Protein AF-L9ZQS8-F1 (afdb_monomer_lite)

Organism: NCBI:txid1230458

Sequence (166 aa):
MGESRRTQPVGRTRVPIWAGYAACLWAAVFAAMSFYWALGGTLGLKTIGTFAQSRDATFVAMLWATGIVKAGGGLVALALVRPWGHRVPRPLLLGCAWAGGIGLILYGSGNLLQHALMAVGMYSVPDAIGSTTAVWWHLLFWDPWWIGGGVLFSIAAWGYTTRTRN

pLDDT: mean 86.8, std 13.35, range [45.5, 98.12]

Radius of gyration: 20.43 Å; chains: 1; bounding box: 51×56×57 Å

Structure (mmCIF, N/CA/C/O backbone):
data_AF-L9ZQS8-F1
#
_entry.id   AF-L9ZQS8-F1
#
loop_
_atom_site.group_PDB
_atom_site.id
_atom_site.type_symbol
_atom_site.label_atom_id
_atom_site.label_alt_id
_atom_site.label_comp_id
_atom_site.label_asym_id
_atom_site.label_entity_id
_atom_site.label_seq_id
_atom_site.pdbx_PDB_ins_code
_atom_site.Cartn_x
_atom_site.Cartn_y
_atom_site.Cartn_z
_atom_site.occupancy
_atom_site.B_iso_or_equiv
_atom_site.auth_seq_id
_atom_site.auth_comp_id
_atom_site.auth_asym_id
_atom_site.auth_atom_id
_atom_site.pdbx_PDB_model_num
ATOM 1 N N . MET A 1 1 ? -26.912 37.877 38.937 1.00 45.50 1 MET A N 1
ATOM 2 C CA . MET A 1 1 ? -26.288 37.880 37.595 1.00 45.50 1 MET A CA 1
ATOM 3 C C . MET A 1 1 ? -25.087 36.947 37.642 1.00 45.50 1 MET A C 1
ATOM 5 O O . MET A 1 1 ? -24.042 37.344 38.129 1.00 45.50 1 MET A O 1
ATOM 9 N N . GLY A 1 2 ? -25.268 35.680 37.271 1.00 49.75 2 GLY A N 1
ATOM 10 C CA . GLY A 1 2 ? -24.199 34.680 37.247 1.00 49.75 2 GLY A CA 1
ATOM 11 C C . GLY A 1 2 ? -24.266 33.954 35.916 1.00 49.75 2 GLY A C 1
ATOM 12 O O . GLY A 1 2 ? -25.119 33.092 35.728 1.00 49.75 2 GLY A O 1
ATOM 13 N N . GLU A 1 3 ? -23.437 34.371 34.965 1.00 52.66 3 GLU A N 1
ATOM 14 C CA . GLU A 1 3 ? -23.355 33.744 33.651 1.00 52.66 3 GLU A CA 1
ATOM 15 C C . GLU A 1 3 ? -22.810 32.324 33.797 1.00 52.66 3 GLU A C 1
ATOM 17 O O . GLU A 1 3 ? -21.626 32.098 34.055 1.00 52.66 3 GLU A O 1
ATOM 22 N N . SER A 1 4 ? -23.694 31.345 33.609 1.00 55.19 4 SER A N 1
ATOM 23 C CA . SER A 1 4 ? -23.321 29.955 33.393 1.00 55.19 4 SER A CA 1
ATOM 24 C C . SER A 1 4 ? -22.533 29.872 32.086 1.00 55.19 4 SE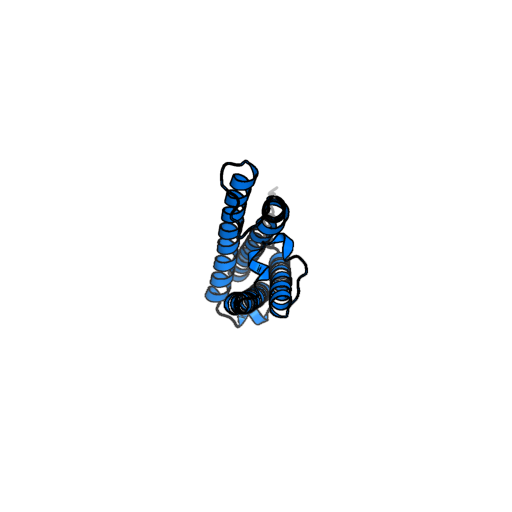R A C 1
ATOM 26 O O . SER A 1 4 ? -23.105 29.789 30.994 1.00 55.19 4 SER A O 1
ATOM 28 N N . ARG A 1 5 ? -21.206 29.924 32.192 1.00 59.75 5 ARG A N 1
ATOM 29 C CA . ARG A 1 5 ? -20.284 29.718 31.079 1.00 59.75 5 ARG A CA 1
ATOM 30 C C . ARG A 1 5 ? -20.435 28.263 30.615 1.00 59.75 5 ARG A C 1
ATOM 32 O O . ARG A 1 5 ? -19.786 27.367 31.144 1.00 59.75 5 ARG A O 1
ATOM 39 N N . ARG A 1 6 ? -21.347 28.015 29.664 1.00 60.25 6 ARG A N 1
ATOM 40 C CA . ARG A 1 6 ? -21.475 26.724 28.973 1.00 60.25 6 ARG A CA 1
ATOM 41 C C . ARG A 1 6 ? -20.141 26.442 28.295 1.00 60.25 6 ARG A C 1
ATOM 43 O O . ARG A 1 6 ? -19.805 27.063 27.289 1.00 60.25 6 ARG A O 1
ATOM 50 N N . THR A 1 7 ? -19.378 25.516 28.853 1.00 57.81 7 THR A N 1
ATOM 51 C CA . THR A 1 7 ? -18.244 24.908 28.175 1.00 57.81 7 THR A CA 1
ATOM 52 C C . THR A 1 7 ? -18.798 24.133 26.982 1.00 57.81 7 THR A C 1
ATOM 54 O O . THR A 1 7 ? -19.365 23.052 27.114 1.00 57.81 7 THR A O 1
ATOM 57 N N . GLN A 1 8 ? -18.714 24.738 25.797 1.00 55.78 8 GLN A N 1
ATOM 58 C CA . GLN A 1 8 ? -18.943 24.038 24.537 1.00 55.78 8 GLN A CA 1
ATOM 59 C C . GLN A 1 8 ? -18.002 22.820 24.512 1.00 55.78 8 GLN A C 1
ATOM 61 O O . GLN A 1 8 ? -16.799 22.999 24.734 1.00 55.78 8 GLN A O 1
ATOM 66 N N . PRO A 1 9 ? -18.495 21.589 24.291 1.00 51.00 9 PRO A N 1
ATOM 67 C CA . PRO A 1 9 ? -17.612 20.443 24.167 1.00 51.00 9 PRO A CA 1
ATOM 68 C C . PRO A 1 9 ? -16.710 20.674 22.953 1.00 51.00 9 PRO A C 1
ATOM 70 O O . PRO A 1 9 ? -17.193 20.789 21.827 1.00 51.00 9 PRO A O 1
ATOM 73 N N . VAL A 1 10 ? -15.399 20.772 23.199 1.00 56.72 10 VAL A N 1
ATOM 74 C CA . VAL A 1 10 ? -14.365 20.832 22.159 1.00 56.72 10 VAL A CA 1
ATOM 75 C C . VAL A 1 10 ? -14.658 19.713 21.166 1.00 56.72 10 VAL A C 1
ATOM 77 O O . VAL A 1 10 ? -14.735 18.544 21.555 1.00 56.72 10 VAL A O 1
ATOM 80 N N . GLY A 1 11 ? -14.908 20.082 19.908 1.00 46.53 11 GLY A N 1
ATOM 81 C CA . GLY A 1 11 ? -15.311 19.153 18.862 1.00 46.53 11 GLY A CA 1
ATOM 82 C C . GLY A 1 11 ? -14.356 17.968 18.821 1.00 46.53 11 GLY A C 1
ATOM 83 O O . GLY A 1 11 ? -13.197 18.115 18.443 1.00 46.53 11 GLY A O 1
ATOM 84 N N . ARG A 1 12 ? -14.836 16.788 19.234 1.00 55.44 12 ARG A N 1
ATOM 85 C CA . ARG A 1 12 ? -14.116 15.528 19.042 1.00 55.44 12 ARG A CA 1
ATOM 86 C C . ARG A 1 12 ? -13.874 15.404 17.546 1.00 55.44 12 ARG A C 1
ATOM 88 O O . ARG A 1 12 ? -14.819 15.150 16.797 1.00 55.44 12 ARG A O 1
ATOM 95 N N . THR A 1 13 ? -12.635 15.606 17.109 1.00 49.81 13 THR A N 1
ATOM 96 C CA . THR A 1 13 ? -12.211 15.331 15.741 1.00 49.81 13 THR A CA 1
ATOM 97 C C . THR A 1 13 ? -12.531 13.868 15.469 1.00 49.81 13 THR A C 1
ATOM 99 O O . THR A 1 13 ? -11.853 12.957 15.942 1.00 49.81 13 THR A O 1
ATOM 102 N N . ARG A 1 14 ? -13.644 13.621 14.769 1.00 60.75 14 ARG A N 1
ATOM 103 C CA . ARG A 1 14 ? -13.986 12.287 14.286 1.00 60.75 14 ARG A CA 1
ATOM 104 C C . ARG A 1 14 ? -12.912 11.940 13.274 1.00 60.75 14 ARG A C 1
ATOM 106 O O . ARG A 1 14 ? -12.975 12.393 12.135 1.00 60.75 14 ARG A O 1
ATOM 113 N N . VAL A 1 15 ? -11.900 11.195 13.706 1.00 62.00 15 VAL A N 1
ATOM 114 C CA . VAL A 1 15 ? -10.870 10.729 12.787 1.00 62.00 15 VAL A CA 1
ATOM 115 C C . VAL A 1 15 ? -11.578 9.940 11.684 1.00 62.00 15 VAL A C 1
ATOM 117 O O . VAL A 1 15 ? -12.415 9.077 11.984 1.00 62.00 15 VAL A O 1
ATOM 120 N N . PRO A 1 16 ? -11.345 10.289 10.417 1.00 71.69 16 PRO A N 1
ATOM 121 C CA . PRO A 1 16 ? -12.296 9.940 9.390 1.00 71.69 16 PRO A CA 1
ATOM 122 C C . PRO A 1 16 ? -12.273 8.454 9.033 1.00 71.69 16 PRO A C 1
ATOM 124 O O . PRO A 1 16 ? -11.258 7.902 8.615 1.00 71.69 16 PRO A O 1
ATOM 127 N N . ILE A 1 17 ? -13.453 7.837 9.083 1.00 86.25 17 ILE A N 1
ATOM 128 C CA . ILE A 1 17 ? -13.712 6.475 8.595 1.00 86.25 17 ILE A CA 1
ATOM 129 C C . ILE A 1 17 ? -13.341 6.340 7.105 1.00 86.25 17 ILE A C 1
ATOM 131 O O . ILE A 1 17 ? -12.951 5.260 6.665 1.00 86.25 17 ILE A O 1
ATOM 135 N N . TRP A 1 18 ? -13.393 7.436 6.333 1.00 92.81 18 TRP A N 1
ATOM 136 C CA . TRP A 1 18 ? -13.010 7.428 4.919 1.00 92.81 18 TRP A CA 1
ATOM 137 C C . TRP A 1 18 ? -11.573 6.941 4.701 1.00 92.81 18 TR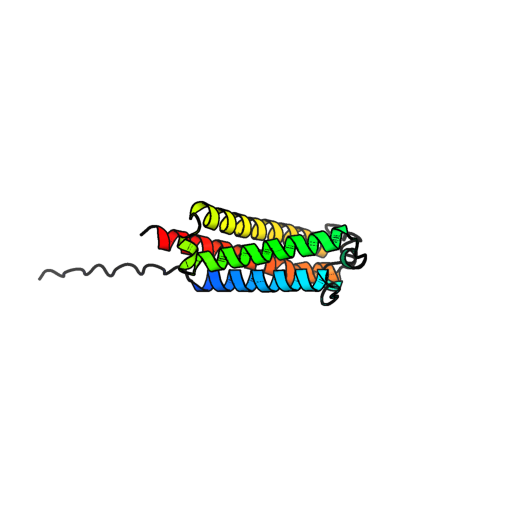P A C 1
ATOM 139 O O . TRP A 1 18 ? -11.327 6.279 3.698 1.00 92.81 18 TRP A O 1
ATOM 149 N N . ALA A 1 19 ? -10.651 7.177 5.644 1.00 93.44 19 ALA A N 1
ATOM 150 C CA . ALA A 1 19 ? -9.254 6.768 5.500 1.00 93.44 19 ALA A CA 1
ATOM 151 C C . ALA A 1 19 ? -9.099 5.242 5.418 1.00 93.44 19 ALA A C 1
ATOM 153 O O . ALA A 1 19 ? -8.293 4.754 4.632 1.00 93.44 19 ALA A O 1
ATOM 154 N N . GLY A 1 20 ? -9.911 4.475 6.158 1.00 94.25 20 GLY A N 1
ATOM 155 C CA . GLY A 1 20 ? -9.893 3.011 6.068 1.00 94.25 20 GLY A CA 1
ATOM 156 C C . GLY A 1 20 ? -10.433 2.494 4.734 1.00 94.25 20 GLY A C 1
ATOM 157 O O . GLY A 1 20 ? -9.863 1.572 4.158 1.00 94.25 20 GLY A O 1
ATOM 158 N N . TYR A 1 21 ? -11.477 3.128 4.189 1.00 96.69 21 TYR A N 1
ATOM 159 C CA . TYR A 1 21 ? -11.975 2.793 2.849 1.00 96.69 21 TYR A CA 1
ATOM 160 C C . TYR A 1 21 ? -10.983 3.184 1.751 1.00 96.69 21 TYR A C 1
ATOM 162 O O . TYR A 1 21 ? -10.753 2.398 0.837 1.00 96.69 21 TYR A O 1
ATOM 170 N N . ALA A 1 22 ? -10.355 4.355 1.861 1.00 96.81 22 ALA A N 1
ATOM 171 C CA . ALA A 1 22 ? -9.336 4.807 0.924 1.00 96.81 22 ALA A CA 1
ATOM 172 C C . ALA A 1 22 ? -8.093 3.901 0.956 1.00 96.81 22 ALA A C 1
ATOM 174 O O . ALA A 1 22 ? -7.625 3.491 -0.101 1.00 96.81 22 ALA A O 1
ATOM 175 N N . ALA A 1 23 ? -7.608 3.513 2.142 1.00 97.12 23 ALA A N 1
ATOM 176 C CA . ALA A 1 23 ? -6.518 2.545 2.289 1.00 97.12 23 ALA A CA 1
ATOM 177 C C . ALA A 1 23 ? -6.887 1.169 1.706 1.00 97.12 23 ALA A C 1
ATOM 179 O O . ALA A 1 23 ? -6.078 0.552 1.015 1.00 97.12 23 ALA A O 1
ATOM 180 N N . CYS A 1 24 ? -8.124 0.707 1.925 1.00 97.88 24 CYS A N 1
ATOM 181 C CA . CYS A 1 24 ? -8.627 -0.534 1.338 1.00 97.88 24 CYS A CA 1
ATOM 182 C C . CYS A 1 24 ? -8.663 -0.470 -0.194 1.00 97.88 24 CYS A C 1
ATOM 184 O O . CYS A 1 24 ? -8.202 -1.400 -0.853 1.00 97.88 24 CYS A O 1
ATOM 186 N N . LEU A 1 25 ? -9.195 0.616 -0.762 1.00 98.00 25 LEU A N 1
ATOM 187 C CA . LEU A 1 25 ? -9.257 0.814 -2.208 1.00 98.00 25 LEU A CA 1
ATOM 188 C C . LEU A 1 25 ? -7.854 0.881 -2.811 1.00 98.00 25 LEU A C 1
ATOM 190 O O . LEU A 1 25 ? -7.581 0.203 -3.797 1.00 98.00 25 LEU A O 1
ATOM 194 N N . TRP A 1 26 ? -6.961 1.650 -2.189 1.00 98.06 26 TRP A N 1
ATOM 195 C CA . TRP A 1 26 ? -5.562 1.735 -2.587 1.00 98.06 26 TRP A CA 1
ATOM 196 C C . TRP A 1 26 ? -4.936 0.335 -2.626 1.00 98.06 26 TRP A C 1
ATOM 198 O O . TRP A 1 26 ? -4.423 -0.089 -3.658 1.00 98.06 26 TRP A O 1
ATOM 208 N N . ALA A 1 27 ? -5.077 -0.446 -1.554 1.00 97.75 27 ALA A N 1
ATOM 209 C CA . ALA A 1 27 ? -4.506 -1.786 -1.485 1.00 97.75 27 ALA A CA 1
ATOM 210 C C . ALA A 1 27 ? -5.115 -2.739 -2.530 1.00 97.75 27 ALA A C 1
ATOM 212 O O . ALA A 1 27 ? -4.386 -3.506 -3.159 1.00 97.75 27 ALA A O 1
ATOM 213 N N . ALA A 1 28 ? -6.427 -2.648 -2.770 1.00 98.00 28 ALA A N 1
ATOM 214 C CA . ALA A 1 28 ? -7.123 -3.439 -3.781 1.00 98.00 28 ALA A CA 1
ATOM 215 C C . ALA A 1 28 ? -6.641 -3.125 -5.207 1.00 98.00 28 ALA A C 1
ATOM 217 O O . ALA A 1 28 ? -6.392 -4.051 -5.978 1.00 98.00 28 ALA A O 1
ATOM 218 N N . VAL A 1 29 ? -6.444 -1.845 -5.545 1.00 97.44 29 VAL A N 1
ATOM 219 C CA . VAL A 1 29 ? -5.923 -1.423 -6.856 1.00 97.44 29 VAL A CA 1
ATOM 220 C C . VAL A 1 29 ? -4.529 -2.009 -7.099 1.00 97.44 29 VAL A C 1
ATOM 222 O O . VAL A 1 29 ? -4.290 -2.624 -8.139 1.00 97.44 29 VAL A O 1
ATOM 225 N N . PHE A 1 30 ? -3.619 -1.900 -6.126 1.00 95.88 30 PHE A N 1
ATOM 226 C CA . PHE A 1 30 ? -2.262 -2.439 -6.276 1.00 95.88 30 PHE A CA 1
ATOM 227 C C . PHE A 1 30 ? -2.212 -3.967 -6.228 1.00 95.88 30 PHE A C 1
ATOM 229 O O . PHE A 1 30 ? -1.307 -4.558 -6.822 1.00 95.88 30 PHE A O 1
ATOM 236 N N . ALA A 1 31 ? -3.140 -4.616 -5.518 1.00 97.25 31 ALA A N 1
ATOM 237 C CA . ALA A 1 31 ? -3.277 -6.070 -5.528 1.00 97.25 31 ALA A CA 1
ATOM 238 C C . ALA A 1 31 ? -3.727 -6.558 -6.910 1.00 97.25 31 ALA A C 1
ATOM 240 O O . ALA A 1 31 ? -3.080 -7.429 -7.487 1.00 97.25 31 ALA A O 1
ATOM 241 N N . ALA A 1 32 ? -4.773 -5.940 -7.470 1.00 97.12 32 ALA A N 1
ATOM 242 C CA . ALA A 1 32 ? -5.280 -6.252 -8.803 1.00 97.12 32 ALA A CA 1
ATOM 243 C C . ALA A 1 32 ? -4.201 -6.062 -9.874 1.00 97.12 32 ALA A C 1
ATOM 245 O O . ALA A 1 32 ? -4.011 -6.933 -10.716 1.00 97.12 32 ALA A O 1
ATOM 246 N N . MET A 1 33 ? -3.437 -4.973 -9.792 1.00 94.88 33 MET A N 1
ATOM 247 C CA . MET A 1 33 ? -2.297 -4.725 -10.672 1.00 94.88 33 MET A CA 1
ATOM 248 C C . MET A 1 33 ? -1.209 -5.808 -10.542 1.00 94.88 33 MET A C 1
ATOM 250 O O . MET A 1 33 ? -0.705 -6.295 -11.551 1.00 94.88 33 MET A O 1
ATOM 254 N N . SER A 1 34 ? -0.901 -6.245 -9.314 1.00 94.00 34 SER A N 1
ATOM 255 C CA . SER A 1 34 ? 0.049 -7.337 -9.045 1.00 94.00 34 SER A CA 1
ATOM 256 C C . SER A 1 34 ? -0.393 -8.653 -9.688 1.00 94.00 34 SER A C 1
ATOM 258 O O . SER A 1 34 ? 0.388 -9.307 -10.378 1.00 94.00 34 SER A O 1
ATOM 260 N N . PHE A 1 35 ? -1.664 -9.025 -9.500 1.00 96.44 35 PHE A N 1
ATOM 261 C CA . PHE A 1 35 ? -2.234 -10.234 -10.090 1.00 96.44 35 PHE A CA 1
ATOM 262 C C . PHE A 1 35 ? -2.324 -10.136 -11.611 1.00 96.44 35 PHE A C 1
ATOM 264 O O . PHE A 1 35 ? -2.000 -11.095 -12.302 1.00 96.44 35 PHE A O 1
ATOM 271 N N . TYR A 1 36 ? -2.684 -8.971 -12.146 1.00 94.94 36 TYR A N 1
ATOM 272 C CA . TYR A 1 36 ? -2.699 -8.728 -13.584 1.00 94.94 36 TYR A CA 1
ATOM 273 C C . TYR A 1 36 ? -1.321 -8.969 -14.214 1.00 94.94 36 TYR A C 1
ATOM 275 O O . TYR A 1 36 ? -1.216 -9.698 -15.201 1.00 94.94 36 TYR A O 1
ATOM 283 N N . TRP A 1 37 ? -0.246 -8.441 -13.620 1.00 93.38 37 TRP A N 1
ATOM 284 C CA . TRP A 1 37 ? 1.112 -8.703 -14.107 1.00 93.38 37 TRP A CA 1
ATOM 285 C C . TRP A 1 37 ? 1.531 -10.166 -13.930 1.00 93.38 37 TRP A C 1
ATOM 287 O O . TRP A 1 37 ? 2.164 -10.734 -14.830 1.00 93.38 37 TRP A O 1
ATOM 297 N N . ALA A 1 38 ? 1.140 -10.808 -12.823 1.00 91.94 38 ALA A N 1
ATOM 298 C CA . ALA A 1 38 ? 1.396 -12.231 -12.594 1.00 91.94 38 ALA A CA 1
ATOM 299 C C . ALA A 1 38 ? 0.735 -13.112 -13.668 1.00 91.94 38 ALA A C 1
ATOM 301 O O . ALA A 1 38 ? 1.357 -14.058 -14.147 1.00 91.94 38 ALA A O 1
ATOM 302 N N . LEU A 1 39 ? -0.468 -12.742 -14.113 1.00 93.06 39 LEU A N 1
ATOM 303 C CA . LEU A 1 39 ? -1.232 -13.434 -15.156 1.00 93.06 39 LEU A CA 1
ATOM 304 C C . LEU A 1 39 ? -0.715 -13.200 -16.585 1.00 93.06 39 LEU A C 1
ATOM 306 O O . LEU A 1 39 ? -1.213 -13.830 -17.511 1.00 93.06 39 LEU A O 1
ATOM 310 N N . GLY A 1 40 ? 0.270 -12.321 -16.789 1.00 89.38 40 GLY A N 1
ATOM 311 C CA . GLY A 1 40 ? 0.817 -12.036 -18.125 1.00 89.38 40 GLY A CA 1
ATOM 312 C C . GLY A 1 40 ? 0.559 -10.622 -18.630 1.00 89.38 40 GLY A C 1
ATOM 313 O O . GLY A 1 40 ? 1.056 -10.255 -19.691 1.00 89.38 40 GLY A O 1
ATOM 314 N N . GLY A 1 41 ? -0.185 -9.812 -17.878 1.00 89.38 41 GLY A N 1
ATOM 315 C CA . GLY A 1 41 ? -0.479 -8.435 -18.235 1.00 89.38 41 GLY A CA 1
ATOM 316 C C . GLY A 1 41 ? 0.779 -7.578 -18.370 1.00 89.38 41 GLY A C 1
ATOM 317 O O . GLY A 1 41 ? 1.697 -7.672 -17.557 1.00 89.38 41 GLY A O 1
ATOM 318 N N . THR A 1 42 ? 0.816 -6.713 -19.384 1.00 87.56 42 THR A N 1
ATOM 319 C CA . THR A 1 42 ? 1.992 -5.877 -19.703 1.00 87.56 42 THR A CA 1
ATOM 320 C C . THR A 1 42 ? 1.755 -4.378 -19.537 1.00 87.56 42 THR A C 1
ATOM 322 O O . THR A 1 42 ? 2.681 -3.575 -19.676 1.00 87.56 42 THR A O 1
ATOM 325 N N . LEU A 1 43 ? 0.520 -3.984 -19.213 1.00 86.56 43 LEU A N 1
ATOM 326 C CA . LEU A 1 43 ? 0.145 -2.583 -19.031 1.00 86.56 43 LEU A CA 1
ATOM 327 C C . LEU A 1 43 ? 1.001 -1.948 -17.930 1.00 86.56 43 LEU A C 1
ATOM 329 O O . LEU A 1 43 ? 1.082 -2.475 -16.822 1.00 86.56 43 LEU A O 1
ATOM 333 N N . GLY A 1 44 ? 1.642 -0.825 -18.247 1.00 81.81 44 GLY A N 1
ATOM 334 C CA . GLY A 1 44 ? 2.479 -0.088 -17.302 1.00 81.81 44 GLY A CA 1
ATOM 335 C C . GLY A 1 44 ? 3.832 -0.730 -16.977 1.00 81.81 44 GLY A C 1
ATOM 336 O O . GLY A 1 44 ? 4.628 -0.083 -16.317 1.00 81.81 44 GLY A O 1
ATOM 337 N N . LEU A 1 45 ? 4.175 -1.931 -17.469 1.00 81.56 45 LEU A N 1
ATOM 338 C CA . LEU A 1 45 ? 5.468 -2.559 -17.131 1.00 81.56 45 LEU A CA 1
ATOM 339 C C . LEU A 1 45 ? 6.674 -1.705 -17.548 1.00 81.56 45 LEU A C 1
ATOM 341 O O . LEU A 1 45 ? 7.670 -1.634 -16.831 1.00 81.56 45 LEU A O 1
ATOM 345 N N . LYS A 1 46 ? 6.556 -0.992 -18.674 1.00 78.88 46 LYS A N 1
ATOM 346 C CA . LYS A 1 46 ? 7.599 -0.077 -19.163 1.00 78.88 46 LYS A CA 1
ATOM 347 C C . LYS A 1 46 ? 7.884 1.089 -18.208 1.00 78.88 46 LYS A C 1
ATOM 349 O O . LYS A 1 46 ? 8.948 1.685 -18.317 1.00 78.88 46 LYS A O 1
ATOM 354 N N . THR A 1 47 ? 6.963 1.424 -17.299 1.00 80.75 47 THR A N 1
ATOM 355 C CA . THR A 1 47 ? 7.163 2.502 -16.315 1.00 80.75 47 THR A CA 1
ATOM 356 C C . THR A 1 47 ? 7.879 2.026 -15.052 1.00 80.75 47 THR A C 1
ATOM 358 O O . THR A 1 47 ? 8.251 2.854 -14.231 1.00 80.75 47 THR A O 1
ATOM 361 N N . ILE A 1 48 ? 8.074 0.712 -14.891 1.00 74.88 48 ILE A N 1
ATOM 362 C CA . ILE A 1 48 ? 8.642 0.099 -13.681 1.00 74.88 48 ILE A CA 1
ATOM 363 C C . ILE A 1 48 ? 10.101 -0.292 -13.910 1.00 74.88 48 ILE A C 1
ATOM 365 O O . ILE A 1 48 ? 10.928 -0.103 -13.020 1.00 74.88 48 ILE A O 1
ATOM 369 N N . GLY A 1 49 ? 10.421 -0.802 -15.101 1.00 73.88 49 GLY A N 1
ATOM 370 C CA . GLY A 1 49 ? 11.783 -1.149 -15.499 1.00 73.88 49 GLY A CA 1
ATOM 371 C C . GLY A 1 49 ? 11.839 -2.284 -16.519 1.00 73.88 49 GLY A C 1
ATOM 372 O O . GLY A 1 49 ? 10.830 -2.896 -16.878 1.00 73.88 49 GLY A O 1
ATOM 373 N N . THR A 1 50 ? 13.043 -2.581 -16.994 1.00 70.75 50 THR A N 1
ATOM 374 C CA . THR A 1 50 ? 13.321 -3.660 -17.957 1.00 70.75 50 THR A CA 1
ATOM 375 C C . THR A 1 50 ? 13.337 -5.036 -17.291 1.00 70.75 50 THR A C 1
ATOM 377 O O . THR A 1 50 ? 12.955 -6.017 -17.928 1.00 70.75 50 THR A O 1
ATOM 380 N N . PHE A 1 51 ? 13.663 -5.115 -15.993 1.00 64.19 51 PHE A N 1
ATOM 381 C CA . PHE A 1 51 ? 13.667 -6.369 -15.221 1.00 64.19 51 PHE A CA 1
ATOM 382 C C . PHE A 1 51 ? 12.304 -7.075 -15.195 1.00 64.19 51 PHE A C 1
ATOM 384 O O . PHE A 1 51 ? 12.235 -8.292 -15.061 1.00 64.19 51 PHE A O 1
ATOM 391 N N . ALA A 1 52 ? 11.211 -6.329 -15.370 1.00 63.91 52 ALA A N 1
ATOM 392 C CA . ALA A 1 52 ? 9.864 -6.886 -15.396 1.00 63.91 52 ALA A CA 1
ATOM 393 C C . ALA A 1 52 ? 9.545 -7.680 -16.682 1.00 63.91 52 ALA A C 1
ATOM 395 O O . ALA A 1 52 ? 8.491 -8.311 -16.773 1.00 63.91 52 ALA A O 1
ATOM 396 N N . GLN A 1 53 ? 10.432 -7.646 -17.685 1.00 65.19 53 GLN A N 1
ATOM 397 C CA . GLN A 1 53 ? 10.208 -8.265 -18.995 1.00 65.19 53 GLN A CA 1
ATOM 398 C C . GLN A 1 53 ? 10.684 -9.722 -19.072 1.00 65.19 53 GLN A C 1
ATOM 400 O O . GLN A 1 53 ? 10.168 -10.472 -19.896 1.00 65.19 53 GLN A O 1
ATOM 405 N N . SER A 1 54 ? 11.609 -10.153 -18.207 1.00 67.50 54 SER A N 1
ATOM 406 C CA . SER A 1 54 ? 12.191 -11.505 -18.262 1.00 67.50 54 SER A CA 1
ATOM 407 C C . SER A 1 54 ? 11.233 -12.616 -17.815 1.00 67.50 54 SER A C 1
ATOM 409 O O . SER A 1 54 ? 11.504 -13.781 -18.083 1.00 67.50 54 SER A O 1
ATOM 411 N N . ARG A 1 55 ? 10.116 -12.265 -17.153 1.00 74.31 55 ARG A N 1
ATOM 412 C CA . ARG A 1 55 ? 9.088 -13.191 -16.627 1.00 74.31 55 ARG A CA 1
ATOM 413 C C . ARG A 1 55 ? 9.658 -14.427 -15.918 1.00 74.31 55 ARG A C 1
ATOM 415 O O . ARG A 1 55 ? 9.059 -15.498 -15.978 1.00 74.31 55 ARG A O 1
ATOM 422 N N . ASP A 1 56 ? 10.781 -14.272 -15.223 1.00 84.06 56 ASP A N 1
ATOM 423 C CA . ASP A 1 56 ? 11.354 -15.360 -14.436 1.00 84.06 56 ASP A CA 1
ATOM 424 C C . ASP A 1 56 ? 10.334 -15.882 -13.404 1.00 84.06 56 ASP A C 1
ATOM 426 O O . ASP A 1 56 ? 9.510 -15.123 -12.877 1.00 84.06 56 ASP A O 1
ATOM 430 N N . ALA A 1 57 ? 10.386 -17.181 -13.102 1.00 87.94 57 ALA A N 1
ATOM 431 C CA . ALA A 1 57 ? 9.480 -17.826 -12.154 1.00 87.94 57 ALA A CA 1
ATOM 432 C C . ALA A 1 57 ? 9.514 -17.126 -10.785 1.00 87.94 57 ALA A C 1
ATOM 434 O O . ALA A 1 57 ? 8.469 -16.935 -10.158 1.00 87.94 57 ALA A O 1
ATOM 435 N N . THR A 1 58 ? 10.695 -16.655 -10.369 1.00 88.50 58 THR A N 1
ATOM 436 C CA . THR A 1 58 ? 10.881 -15.860 -9.150 1.00 88.50 58 THR A CA 1
ATOM 437 C C . THR A 1 58 ? 10.077 -14.564 -9.195 1.00 88.50 58 THR A C 1
ATOM 439 O O . THR A 1 58 ? 9.366 -14.239 -8.245 1.00 88.50 58 THR A O 1
ATOM 442 N N . PHE A 1 59 ? 10.124 -13.838 -10.315 1.00 86.94 59 PHE A N 1
ATOM 443 C CA . PHE A 1 59 ? 9.388 -12.585 -10.484 1.00 86.94 59 PHE A CA 1
ATOM 444 C C . PHE A 1 59 ? 7.872 -12.811 -10.431 1.00 86.94 59 PHE A C 1
ATOM 446 O O . PHE A 1 59 ? 7.158 -12.098 -9.725 1.00 86.94 59 PHE A O 1
ATOM 453 N N . VAL A 1 60 ? 7.370 -13.847 -11.112 1.00 91.75 60 VAL A N 1
ATOM 454 C CA . VAL A 1 60 ? 5.941 -14.200 -11.080 1.00 91.75 60 VAL A CA 1
ATOM 455 C C . VAL A 1 60 ? 5.501 -14.602 -9.667 1.00 91.75 60 VAL A C 1
ATOM 457 O O . VAL A 1 60 ? 4.448 -14.155 -9.205 1.00 91.75 60 VAL A O 1
ATOM 460 N N . ALA A 1 61 ? 6.314 -15.382 -8.949 1.00 93.38 61 ALA A N 1
ATOM 461 C CA . ALA A 1 61 ? 6.046 -15.742 -7.558 1.00 93.38 61 ALA A CA 1
ATOM 462 C C . ALA A 1 61 ? 5.997 -14.502 -6.646 1.00 93.38 61 ALA A C 1
ATOM 464 O O . ALA A 1 61 ? 5.081 -14.373 -5.830 1.00 93.38 61 ALA A O 1
ATOM 465 N N . MET A 1 62 ? 6.917 -13.547 -6.826 1.00 92.81 62 MET A N 1
ATOM 466 C CA . MET A 1 62 ? 6.906 -12.275 -6.096 1.00 92.81 62 MET A CA 1
ATOM 467 C C . MET A 1 62 ? 5.648 -11.449 -6.391 1.00 92.81 62 MET A C 1
ATOM 469 O O . MET A 1 62 ? 5.079 -10.854 -5.473 1.00 92.81 62 MET A O 1
ATOM 473 N N . LEU A 1 63 ? 5.167 -11.422 -7.637 1.00 93.75 63 LEU A N 1
ATOM 474 C CA . LEU A 1 63 ? 3.934 -10.715 -7.998 1.00 93.75 63 LEU A CA 1
ATOM 475 C C . LEU A 1 63 ? 2.694 -11.325 -7.330 1.00 93.75 63 LEU A C 1
ATOM 477 O O . LEU A 1 63 ? 1.853 -10.579 -6.817 1.00 93.75 63 LEU A O 1
ATOM 481 N N . TRP A 1 64 ? 2.600 -12.656 -7.273 1.00 96.69 64 TRP A N 1
ATOM 482 C CA . TRP A 1 64 ? 1.544 -13.344 -6.524 1.00 96.69 64 TRP A CA 1
ATOM 483 C C . TRP A 1 64 ? 1.633 -13.056 -5.027 1.00 96.69 64 TRP A C 1
ATOM 485 O O . TRP A 1 64 ? 0.647 -12.624 -4.425 1.00 96.69 64 TRP A O 1
ATOM 495 N N . ALA A 1 65 ? 2.816 -13.233 -4.435 1.00 96.94 65 ALA A N 1
ATOM 496 C CA . ALA A 1 65 ? 3.038 -13.014 -3.011 1.00 96.94 65 ALA A CA 1
ATOM 497 C C . ALA A 1 65 ? 2.694 -11.574 -2.604 1.00 96.94 65 ALA A C 1
ATOM 499 O O . ALA A 1 65 ? 1.913 -11.350 -1.679 1.00 96.94 65 ALA A O 1
ATOM 500 N N . THR A 1 66 ? 3.204 -10.583 -3.338 1.00 94.88 66 THR A N 1
ATOM 501 C CA . THR A 1 66 ? 2.910 -9.170 -3.063 1.00 94.88 66 THR A CA 1
ATOM 502 C C . THR A 1 66 ? 1.444 -8.823 -3.319 1.00 94.88 66 THR A C 1
ATOM 504 O O . THR A 1 66 ? 0.882 -8.023 -2.573 1.00 94.88 66 THR A O 1
ATOM 507 N N . GLY A 1 67 ? 0.791 -9.440 -4.309 1.00 97.19 67 GLY A N 1
ATOM 508 C CA . GLY A 1 67 ? -0.649 -9.301 -4.536 1.00 97.19 67 GLY A CA 1
ATOM 509 C C . GLY A 1 67 ? -1.477 -9.784 -3.343 1.00 97.19 67 GLY A C 1
ATOM 510 O O . GLY A 1 67 ? -2.358 -9.062 -2.875 1.00 97.19 67 GLY A O 1
ATOM 511 N N . ILE A 1 68 ? -1.142 -10.955 -2.791 1.00 98.12 68 ILE A N 1
ATOM 512 C CA . ILE A 1 68 ? -1.789 -11.519 -1.595 1.00 98.12 68 ILE A CA 1
ATOM 513 C C . ILE A 1 68 ? -1.567 -10.616 -0.378 1.00 98.12 68 ILE A C 1
ATOM 515 O O . ILE A 1 68 ? -2.521 -10.305 0.336 1.00 98.12 68 ILE A O 1
ATOM 519 N N . VAL A 1 69 ? -0.336 -10.138 -0.166 1.00 97.44 69 VAL A N 1
ATOM 520 C CA . VAL A 1 69 ? -0.015 -9.213 0.935 1.00 97.44 69 VAL A CA 1
ATOM 521 C C . VAL A 1 69 ? -0.833 -7.925 0.826 1.00 97.44 69 VAL A C 1
ATOM 523 O O . VAL A 1 69 ? -1.417 -7.488 1.817 1.00 97.44 69 VAL A O 1
ATOM 526 N N . LYS A 1 70 ? -0.940 -7.335 -0.371 1.00 97.75 70 LYS A N 1
ATOM 527 C CA . LYS A 1 70 ? -1.749 -6.129 -0.607 1.00 97.75 70 LYS A CA 1
ATOM 528 C C . LYS A 1 70 ? -3.236 -6.393 -0.369 1.00 97.75 70 LYS A C 1
ATOM 530 O O . LYS A 1 70 ? -3.882 -5.604 0.315 1.00 97.75 70 LYS A O 1
ATOM 535 N N . ALA A 1 71 ? -3.774 -7.514 -0.852 1.00 98.06 71 ALA A N 1
ATOM 536 C CA . ALA A 1 71 ? -5.161 -7.898 -0.590 1.00 98.06 71 ALA A CA 1
ATOM 537 C C . ALA A 1 71 ? -5.430 -8.046 0.921 1.00 98.06 71 ALA A C 1
ATOM 539 O O . ALA A 1 71 ? -6.402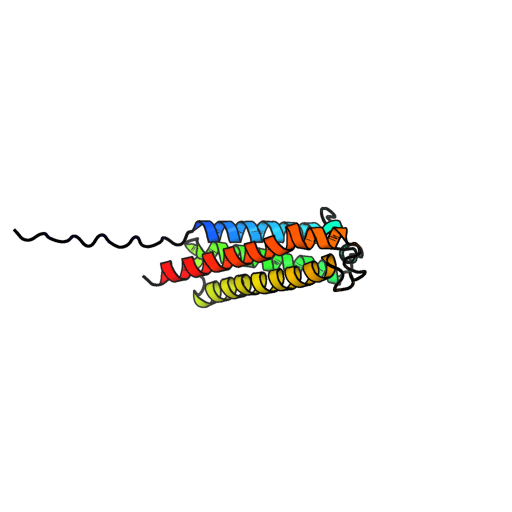 -7.492 1.436 1.00 98.06 71 ALA A O 1
ATOM 540 N N . GLY A 1 72 ? -4.520 -8.704 1.648 1.00 97.75 72 GLY A N 1
ATOM 541 C CA . GLY A 1 72 ? -4.552 -8.795 3.108 1.00 97.75 72 GLY A CA 1
ATOM 542 C C . GLY A 1 72 ? -4.490 -7.423 3.785 1.00 97.75 72 GLY A C 1
ATOM 543 O O . GLY A 1 72 ? -5.285 -7.146 4.681 1.00 97.75 72 GLY A O 1
ATOM 544 N N . GLY A 1 73 ? -3.624 -6.524 3.310 1.00 97.00 73 GLY A N 1
ATOM 545 C CA . GLY A 1 73 ? -3.567 -5.131 3.761 1.00 97.00 73 GLY A CA 1
ATOM 546 C C . GLY A 1 73 ? -4.894 -4.392 3.563 1.00 97.00 73 GLY A C 1
ATOM 547 O O . GLY A 1 73 ? -5.351 -3.693 4.467 1.00 97.00 73 GLY A O 1
ATOM 548 N N . GLY A 1 74 ? -5.566 -4.605 2.429 1.00 97.38 74 GLY A N 1
ATOM 549 C CA . GLY A 1 74 ? -6.900 -4.064 2.175 1.00 97.38 74 GLY A CA 1
ATOM 550 C C . GLY A 1 74 ? -7.946 -4.583 3.164 1.00 97.38 74 GLY A C 1
ATOM 551 O O . GLY A 1 74 ? -8.718 -3.796 3.714 1.00 97.38 74 GLY A O 1
ATOM 552 N N . LEU A 1 75 ? -7.920 -5.883 3.473 1.00 97.81 75 LEU A N 1
ATOM 553 C CA . LEU A 1 75 ? -8.785 -6.472 4.499 1.00 97.81 75 LEU A CA 1
ATOM 554 C C . LEU A 1 75 ? -8.496 -5.901 5.890 1.00 97.81 75 LEU A C 1
ATOM 556 O O . LEU A 1 75 ? -9.438 -5.587 6.613 1.00 97.81 75 LEU A O 1
ATOM 560 N N . VAL A 1 76 ? -7.225 -5.703 6.253 1.00 97.25 76 VAL A N 1
ATOM 561 C CA . VAL A 1 76 ? -6.845 -5.039 7.511 1.00 97.25 76 VAL A CA 1
ATOM 562 C C . VAL A 1 76 ? -7.414 -3.620 7.554 1.00 97.25 76 VAL A C 1
ATOM 564 O O . VAL A 1 76 ? -8.079 -3.265 8.525 1.00 97.25 76 VAL A O 1
ATOM 567 N N . ALA A 1 77 ? -7.230 -2.825 6.497 1.00 96.62 77 ALA A N 1
ATOM 568 C CA . ALA A 1 77 ? -7.770 -1.468 6.419 1.00 96.62 77 ALA A CA 1
ATOM 569 C C . ALA A 1 77 ? -9.304 -1.439 6.544 1.00 96.62 77 ALA A C 1
ATOM 571 O O . ALA A 1 77 ? -9.859 -0.601 7.259 1.00 96.62 77 ALA A O 1
ATOM 572 N N . LEU A 1 78 ? -9.991 -2.390 5.906 1.00 96.56 78 LEU A N 1
ATOM 573 C CA . LE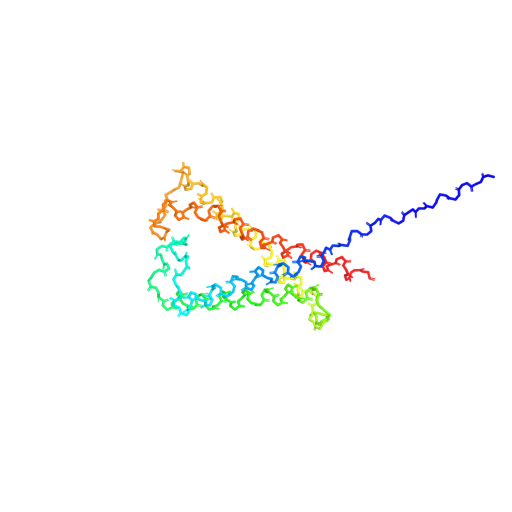U A 1 78 ? -11.441 -2.528 5.984 1.00 96.56 78 LEU A CA 1
ATOM 574 C C . LEU A 1 78 ? -11.907 -2.972 7.382 1.00 96.56 78 LEU A C 1
ATOM 576 O O . LEU A 1 78 ? -12.916 -2.468 7.883 1.00 96.56 78 LEU A O 1
ATOM 580 N N . ALA A 1 79 ? -11.157 -3.856 8.045 1.00 95.69 79 ALA A N 1
ATOM 581 C CA . ALA A 1 79 ? -11.427 -4.297 9.414 1.00 95.69 79 ALA A CA 1
ATOM 582 C C . ALA A 1 79 ? -11.412 -3.124 10.406 1.00 95.69 79 ALA A C 1
ATOM 584 O O . ALA A 1 79 ? -12.229 -3.080 11.321 1.00 95.69 79 ALA A O 1
ATOM 585 N N . LEU A 1 80 ? -10.543 -2.127 10.198 1.00 93.81 80 LEU A N 1
ATOM 586 C CA . LEU A 1 80 ? -10.473 -0.927 11.046 1.00 93.81 80 LEU A CA 1
ATOM 587 C C . LEU A 1 80 ? -11.739 -0.052 10.973 1.00 93.81 80 LEU A C 1
ATOM 589 O O . LEU A 1 80 ? -11.929 0.842 11.805 1.00 93.81 80 LEU A O 1
ATOM 593 N N . VAL A 1 81 ? -12.597 -0.243 9.968 1.00 94.19 81 VAL A N 1
ATOM 594 C CA . VAL A 1 81 ? -13.788 0.594 9.742 1.00 94.19 81 VAL A CA 1
ATOM 595 C C . VAL A 1 81 ? -15.103 -0.177 9.715 1.00 94.19 81 VAL A C 1
ATOM 597 O O . VAL A 1 81 ? -16.161 0.450 9.766 1.00 94.19 81 VAL A O 1
ATOM 600 N N . ARG A 1 82 ? -15.066 -1.512 9.676 1.00 93.44 82 ARG A N 1
ATOM 601 C CA . ARG A 1 82 ? -16.261 -2.362 9.640 1.00 93.44 82 ARG A CA 1
ATOM 602 C C . ARG A 1 82 ? -16.500 -3.082 10.974 1.00 93.44 82 ARG A C 1
ATOM 604 O O . ARG A 1 82 ? -15.541 -3.476 11.630 1.00 93.44 82 ARG A O 1
ATOM 611 N N . PRO A 1 83 ? -17.768 -3.363 11.338 1.00 89.00 83 PRO A N 1
ATOM 612 C CA . PRO A 1 83 ? -18.109 -4.002 12.616 1.00 89.00 83 PRO A CA 1
ATOM 613 C C . PRO A 1 83 ? -17.458 -5.373 12.835 1.00 89.00 83 PRO A C 1
ATOM 615 O O . PRO A 1 83 ? -17.150 -5.753 13.960 1.00 89.00 83 PRO A O 1
ATOM 618 N N . TRP A 1 84 ? -17.222 -6.130 11.758 1.00 90.75 84 TRP A N 1
ATOM 619 C CA . TRP A 1 84 ? -16.609 -7.456 11.849 1.00 90.75 84 TRP A CA 1
ATOM 620 C C . TRP A 1 84 ? -15.147 -7.413 12.311 1.00 90.75 84 TRP A C 1
ATOM 622 O O . TRP A 1 84 ? -14.658 -8.423 12.813 1.00 90.75 84 TRP A O 1
ATOM 632 N N . GLY A 1 85 ? -14.466 -6.265 12.200 1.00 90.12 85 GLY A N 1
ATOM 633 C CA . GLY A 1 85 ? -13.089 -6.101 12.662 1.00 90.12 85 GLY A CA 1
ATOM 634 C C . GLY A 1 85 ? -12.928 -6.279 14.171 1.00 90.12 85 GLY A C 1
ATOM 635 O O . GLY A 1 85 ? -11.848 -6.640 14.622 1.00 90.12 85 GLY A O 1
ATOM 636 N N . HIS A 1 86 ? -14.003 -6.134 14.954 1.00 87.75 86 HIS A N 1
ATOM 637 C CA . HIS A 1 86 ? -13.988 -6.400 16.397 1.00 87.75 86 HIS A CA 1
ATOM 638 C C . HIS A 1 86 ? -13.752 -7.877 16.743 1.00 87.75 86 HIS A C 1
ATOM 640 O O . HIS A 1 86 ? -13.389 -8.183 17.874 1.00 87.75 86 HIS A O 1
ATOM 646 N N . ARG A 1 87 ? -13.919 -8.794 15.777 1.00 93.00 87 ARG A N 1
ATOM 647 C CA . ARG A 1 87 ? -13.574 -10.215 15.945 1.00 93.00 87 ARG A CA 1
ATOM 648 C C . ARG A 1 87 ? -12.069 -10.477 15.863 1.00 93.00 87 ARG A C 1
ATOM 650 O O . ARG A 1 87 ? -11.625 -11.548 16.259 1.00 93.00 87 ARG A O 1
ATOM 657 N N . VAL A 1 88 ? -11.292 -9.532 15.333 1.00 92.38 88 VAL A N 1
ATOM 658 C CA . VAL A 1 88 ? -9.838 -9.655 15.190 1.00 92.38 88 VAL A CA 1
ATOM 659 C C . VAL A 1 88 ? -9.160 -8.945 16.365 1.00 92.38 88 VAL A C 1
ATOM 661 O O . VAL A 1 88 ? -9.569 -7.833 16.716 1.00 92.38 88 VAL A O 1
ATOM 664 N N . PRO A 1 89 ? -8.105 -9.525 16.971 1.00 93.88 89 PRO A N 1
ATOM 665 C CA . PRO A 1 89 ? -7.384 -8.875 18.056 1.00 93.88 89 PRO A CA 1
ATOM 666 C C . PRO A 1 89 ? -6.917 -7.470 17.666 1.00 93.88 89 PRO A C 1
ATOM 668 O O . PRO A 1 89 ? -6.164 -7.275 16.710 1.00 93.88 89 PRO A O 1
ATOM 671 N N . ARG A 1 90 ? -7.324 -6.472 18.455 1.00 93.06 90 ARG A N 1
ATOM 672 C CA . ARG A 1 90 ? -6.922 -5.070 18.289 1.00 93.06 90 ARG A CA 1
ATOM 673 C C . ARG A 1 90 ? -5.409 -4.859 18.084 1.00 93.06 90 ARG A C 1
ATOM 675 O O . ARG A 1 90 ? -5.077 -4.092 17.178 1.00 93.06 90 ARG A O 1
ATOM 682 N N . PRO A 1 91 ? -4.491 -5.474 18.865 1.00 94.81 91 PRO A N 1
ATOM 683 C CA . PRO A 1 91 ? -3.056 -5.269 18.654 1.00 94.81 91 PRO A CA 1
ATOM 684 C C . PRO A 1 91 ? -2.578 -5.800 17.299 1.00 94.81 91 PRO A C 1
ATOM 686 O O . PRO A 1 91 ? -1.694 -5.192 16.708 1.00 94.81 91 PRO A O 1
ATOM 689 N N . LEU A 1 92 ? -3.195 -6.862 16.771 1.00 95.88 92 LEU A N 1
ATOM 690 C CA . LEU A 1 92 ? -2.863 -7.397 15.452 1.00 95.88 92 LEU A CA 1
ATOM 691 C C . LEU A 1 92 ? -3.265 -6.416 14.344 1.00 95.88 92 LEU A C 1
ATOM 693 O O . LEU A 1 92 ? -2.433 -6.063 13.515 1.00 95.88 92 LEU A O 1
ATOM 697 N N . LEU A 1 93 ? -4.507 -5.915 14.366 1.00 94.81 93 LEU A N 1
ATOM 698 C CA . LEU A 1 93 ? -4.977 -4.942 13.370 1.00 94.81 93 LEU A CA 1
ATOM 699 C C . LEU A 1 93 ? -4.123 -3.672 13.358 1.00 94.81 93 LEU A C 1
ATOM 701 O O . LEU A 1 93 ? -3.726 -3.199 12.295 1.00 94.81 93 LEU A O 1
ATOM 705 N N . LEU A 1 94 ? -3.833 -3.128 14.541 1.00 95.88 94 LEU A N 1
ATOM 706 C CA . LEU A 1 94 ? -3.005 -1.932 14.669 1.00 95.88 94 LEU A CA 1
ATOM 707 C C . LEU A 1 94 ? -1.553 -2.200 14.285 1.00 95.88 94 LEU A C 1
ATOM 709 O O . LEU A 1 94 ? -0.966 -1.372 13.598 1.00 95.88 94 LEU A O 1
ATOM 713 N N . GLY A 1 95 ? -0.992 -3.342 14.688 1.00 97.19 95 GLY A N 1
ATOM 714 C CA . GLY A 1 95 ? 0.360 -3.749 14.322 1.00 97.19 95 GLY A CA 1
ATOM 715 C C . GLY A 1 95 ? 0.521 -3.848 12.809 1.00 97.19 95 GLY A C 1
ATOM 716 O O . GLY A 1 95 ? 1.401 -3.203 12.252 1.00 97.19 95 GLY A O 1
ATOM 717 N N . CYS A 1 96 ? -0.382 -4.560 12.129 1.00 96.81 96 CYS A N 1
ATOM 718 C CA . CYS A 1 96 ? -0.372 -4.671 10.671 1.00 96.81 96 CYS A CA 1
ATOM 719 C C . CYS A 1 96 ? -0.568 -3.315 9.981 1.00 96.81 96 CYS A C 1
ATOM 721 O O . CYS A 1 96 ? 0.147 -3.008 9.030 1.00 96.81 96 CYS A O 1
ATOM 723 N N . ALA A 1 97 ? -1.509 -2.493 10.454 1.00 96.44 97 ALA A N 1
ATOM 724 C CA . ALA A 1 97 ? -1.785 -1.198 9.841 1.00 96.44 97 ALA A CA 1
ATOM 725 C C . ALA A 1 97 ? -0.627 -0.203 10.016 1.00 96.44 97 ALA A C 1
ATOM 727 O O . ALA A 1 97 ? -0.282 0.489 9.063 1.00 96.44 97 ALA A O 1
ATOM 728 N N . TRP A 1 98 ? 0.010 -0.160 11.192 1.00 98.06 98 TRP A N 1
ATOM 729 C CA . TRP A 1 98 ? 1.188 0.678 11.426 1.00 98.06 98 TRP A CA 1
ATOM 730 C C . TRP A 1 98 ? 2.426 0.156 10.708 1.00 98.06 98 TRP A C 1
ATOM 732 O O . TRP A 1 98 ? 3.132 0.951 10.097 1.00 98.06 98 TRP A O 1
ATOM 742 N N . ALA A 1 99 ? 2.673 -1.157 10.731 1.00 97.44 99 ALA A N 1
ATOM 743 C CA . ALA A 1 99 ? 3.790 -1.756 10.006 1.00 97.44 99 ALA A CA 1
ATOM 744 C C . ALA A 1 99 ? 3.669 -1.496 8.499 1.00 97.44 99 ALA A C 1
ATOM 746 O O . ALA A 1 99 ? 4.630 -1.054 7.875 1.00 97.44 99 ALA A O 1
ATOM 747 N N . GLY A 1 100 ? 2.475 -1.690 7.929 1.00 94.81 100 GLY A N 1
ATOM 748 C CA . GLY A 1 100 ? 2.195 -1.349 6.535 1.00 94.81 100 GLY A CA 1
ATOM 749 C C . GLY A 1 100 ? 2.317 0.151 6.271 1.00 94.81 100 GLY A C 1
ATOM 750 O O . GLY A 1 100 ? 2.993 0.551 5.332 1.00 94.81 100 GLY A O 1
ATOM 751 N N . GLY A 1 101 ? 1.719 0.990 7.121 1.00 96.94 101 GLY A N 1
ATOM 752 C CA . GLY A 1 101 ? 1.739 2.445 6.979 1.00 96.94 101 GLY A CA 1
ATOM 753 C C . GLY A 1 101 ? 3.149 3.037 6.994 1.00 96.94 101 GLY A C 1
ATOM 754 O O . GLY A 1 101 ? 3.565 3.690 6.038 1.00 96.94 101 GLY A O 1
ATOM 755 N N . ILE A 1 102 ? 3.904 2.760 8.057 1.00 97.56 102 ILE A N 1
ATOM 756 C CA . ILE A 1 102 ? 5.281 3.237 8.232 1.00 97.56 102 ILE A CA 1
ATOM 757 C C . ILE A 1 102 ? 6.198 2.598 7.191 1.00 97.56 102 ILE A C 1
ATOM 759 O O . ILE A 1 102 ? 6.989 3.303 6.571 1.00 97.56 102 ILE A O 1
ATOM 763 N N . GLY A 1 103 ? 6.070 1.288 6.955 1.00 97.12 103 GLY A N 1
ATOM 764 C CA . GLY A 1 103 ? 6.877 0.578 5.965 1.00 97.12 103 GLY A CA 1
ATOM 765 C C . GLY A 1 103 ? 6.726 1.169 4.564 1.00 97.12 103 GLY A C 1
ATOM 766 O O . GLY A 1 103 ? 7.727 1.406 3.896 1.00 97.12 103 GLY A O 1
ATOM 767 N N . LEU A 1 104 ? 5.497 1.491 4.148 1.00 96.44 104 LEU A N 1
ATOM 768 C CA . LEU A 1 104 ? 5.224 2.136 2.862 1.00 96.44 104 LEU A CA 1
ATOM 769 C C . LEU A 1 104 ? 5.780 3.560 2.774 1.00 96.44 104 LEU A C 1
ATOM 771 O O . LEU A 1 104 ? 6.323 3.927 1.734 1.00 96.44 104 LEU A O 1
ATOM 775 N N . ILE A 1 105 ? 5.681 4.351 3.848 1.00 97.88 105 ILE A N 1
ATOM 776 C CA . ILE A 1 105 ? 6.261 5.702 3.888 1.00 97.88 105 ILE A CA 1
ATOM 777 C C . ILE A 1 105 ? 7.781 5.631 3.756 1.00 97.88 105 ILE A C 1
ATOM 779 O O . ILE A 1 105 ? 8.351 6.364 2.950 1.00 97.88 105 ILE A O 1
ATOM 783 N N . LEU A 1 106 ? 8.436 4.755 4.522 1.00 97.38 106 LEU A N 1
ATOM 784 C CA . LEU A 1 106 ? 9.889 4.594 4.481 1.00 97.38 106 LEU A CA 1
ATOM 785 C C . LEU A 1 106 ? 10.351 4.087 3.114 1.00 97.38 106 LEU A C 1
ATOM 787 O O . LEU A 1 106 ? 11.275 4.654 2.538 1.00 97.38 106 LEU A O 1
ATOM 791 N N . TYR A 1 107 ? 9.673 3.072 2.575 1.00 94.19 107 TYR A N 1
ATOM 792 C CA . TYR A 1 107 ? 9.954 2.523 1.251 1.00 94.19 107 TYR A CA 1
ATOM 793 C C . TYR A 1 107 ? 9.794 3.582 0.153 1.00 94.19 107 TYR A C 1
ATOM 795 O O . TYR A 1 107 ? 10.726 3.823 -0.610 1.00 94.19 107 TYR A O 1
ATOM 803 N N . GLY A 1 108 ? 8.645 4.263 0.111 1.00 93.69 108 GLY A N 1
ATOM 804 C CA . GLY A 1 108 ? 8.370 5.298 -0.883 1.00 93.69 108 GLY A CA 1
ATOM 805 C C . GLY A 1 108 ? 9.306 6.500 -0.763 1.00 93.69 108 GLY A C 1
ATOM 806 O O . GLY A 1 108 ? 9.787 6.989 -1.775 1.00 93.69 108 GLY A O 1
ATOM 807 N N . SER A 1 109 ? 9.635 6.942 0.455 1.00 94.00 109 SER A N 1
ATOM 808 C CA . SER A 1 109 ? 10.557 8.070 0.664 1.00 94.00 109 SER A CA 1
ATOM 809 C C . SER A 1 109 ? 12.001 7.713 0.306 1.00 94.00 109 SER A C 1
ATOM 811 O O . SER A 1 109 ? 12.711 8.538 -0.265 1.00 94.00 109 SER A O 1
ATOM 813 N N . GLY A 1 110 ? 12.437 6.487 0.617 1.00 93.94 110 GLY A N 1
ATOM 814 C CA . GLY A 1 110 ? 13.757 5.987 0.235 1.00 93.94 110 GLY A CA 1
ATOM 815 C C . GLY A 1 110 ? 13.913 5.911 -1.283 1.00 93.94 110 GLY A C 1
ATOM 816 O O . GLY A 1 110 ? 14.887 6.437 -1.821 1.00 93.94 110 GLY A O 1
ATOM 817 N N . ASN A 1 111 ? 12.915 5.349 -1.974 1.00 92.44 111 ASN A N 1
ATOM 818 C CA . ASN A 1 111 ? 12.890 5.322 -3.435 1.00 92.44 111 ASN A CA 1
ATOM 819 C C . ASN A 1 111 ? 12.831 6.731 -4.028 1.00 92.44 111 ASN A C 1
ATOM 821 O O . ASN A 1 111 ? 13.622 7.034 -4.914 1.00 92.44 111 ASN A O 1
ATOM 825 N N . LEU A 1 112 ? 11.977 7.613 -3.496 1.00 92.31 112 LEU A N 1
ATOM 826 C CA . LEU A 1 112 ? 11.866 8.998 -3.957 1.00 92.31 112 LEU A CA 1
ATOM 827 C C . LEU A 1 112 ? 13.221 9.708 -3.909 1.00 92.31 112 LEU A C 1
ATOM 829 O O . LEU A 1 112 ? 13.626 10.341 -4.882 1.00 92.31 112 LEU A O 1
ATOM 833 N N . LEU A 1 113 ? 13.943 9.579 -2.790 1.00 93.12 113 LEU A N 1
ATOM 834 C CA . LEU A 1 113 ? 15.276 10.153 -2.637 1.00 93.12 113 LEU A CA 1
ATOM 835 C C . LEU A 1 113 ? 16.261 9.547 -3.644 1.00 93.12 113 LEU A C 1
ATOM 837 O O . LEU A 1 113 ? 16.979 10.281 -4.319 1.00 93.12 113 LEU A O 1
ATOM 841 N N . GLN A 1 114 ? 16.280 8.220 -3.771 1.00 90.88 114 GLN A N 1
ATOM 842 C CA . GLN A 1 114 ? 17.167 7.522 -4.697 1.00 90.88 114 GLN A CA 1
ATOM 843 C C . GLN A 1 114 ? 16.913 7.935 -6.155 1.00 90.88 114 GLN A C 1
ATOM 845 O O . GLN A 1 114 ? 17.854 8.278 -6.873 1.00 90.88 114 GLN A O 1
ATOM 850 N N . HIS A 1 115 ? 15.656 7.957 -6.596 1.00 90.50 115 HIS A N 1
ATOM 851 C CA . HIS A 1 115 ? 15.296 8.372 -7.947 1.00 90.50 115 HIS A CA 1
ATOM 852 C C . HIS A 1 115 ? 15.544 9.870 -8.173 1.00 90.50 115 HIS A C 1
ATOM 854 O O . HIS A 1 115 ? 15.928 10.258 -9.276 1.00 90.50 115 HIS A O 1
ATOM 860 N N . ALA A 1 116 ? 15.414 10.715 -7.143 1.00 89.94 116 ALA A N 1
ATOM 861 C CA . ALA A 1 116 ? 15.739 12.139 -7.240 1.00 89.94 116 ALA A CA 1
ATOM 862 C C . ALA A 1 116 ? 17.239 12.343 -7.476 1.00 89.94 116 ALA A C 1
ATOM 864 O O . ALA A 1 116 ? 17.618 13.107 -8.362 1.00 89.94 116 ALA A O 1
ATOM 865 N N . LEU A 1 117 ? 18.086 11.606 -6.749 1.00 91.12 117 LEU A N 1
ATOM 866 C CA . LEU A 1 117 ? 19.538 11.611 -6.947 1.00 91.12 117 LEU A CA 1
ATOM 867 C C . LEU A 1 117 ? 19.929 11.125 -8.351 1.00 91.12 117 LEU A C 1
ATOM 869 O O . LEU A 1 117 ? 20.825 11.703 -8.967 1.00 91.12 117 LEU A O 1
ATOM 873 N N . MET A 1 118 ? 19.236 10.113 -8.883 1.00 90.25 118 MET A N 1
ATOM 874 C CA . MET A 1 118 ? 19.412 9.676 -10.274 1.00 90.25 118 MET A CA 1
ATOM 875 C C . MET A 1 118 ? 19.019 10.771 -11.273 1.00 90.25 118 MET A C 1
ATOM 877 O O . MET A 1 118 ? 19.744 11.015 -12.235 1.00 90.25 118 MET A O 1
ATOM 881 N N . ALA A 1 119 ? 17.899 11.461 -11.042 1.00 86.50 119 ALA A N 1
ATOM 882 C CA . ALA A 1 119 ? 17.402 12.503 -11.940 1.00 86.50 119 ALA A CA 1
ATOM 883 C C . ALA A 1 119 ? 18.333 13.725 -12.028 1.00 86.50 119 ALA A C 1
ATOM 885 O O . ALA A 1 119 ? 18.422 14.339 -13.090 1.00 86.50 119 ALA A O 1
ATOM 886 N N . VAL A 1 120 ? 19.058 14.052 -10.952 1.00 90.62 120 VAL A N 1
ATOM 887 C CA . VAL A 1 120 ? 20.065 15.133 -10.943 1.00 90.62 120 VAL A CA 1
ATOM 888 C C . VAL A 1 120 ? 21.477 14.663 -11.327 1.00 90.62 120 VAL A C 1
ATOM 890 O O . VAL A 1 120 ? 22.426 15.437 -11.237 1.00 90.62 120 VAL A O 1
ATOM 893 N N . GLY A 1 121 ? 21.638 13.403 -11.748 1.00 85.69 121 GLY A N 1
ATOM 894 C CA . GLY A 1 121 ? 22.919 12.848 -12.198 1.00 85.69 121 GLY A CA 1
ATOM 895 C C . GLY A 1 121 ? 23.922 12.538 -11.081 1.00 85.69 121 GLY A C 1
ATOM 896 O O . GLY A 1 121 ? 25.083 12.264 -11.368 1.00 85.69 121 GLY A O 1
ATOM 897 N N . MET A 1 122 ? 23.493 12.557 -9.814 1.00 88.19 122 MET A N 1
ATOM 898 C CA . MET A 1 122 ? 24.341 12.219 -8.661 1.00 88.19 122 MET A CA 1
ATOM 899 C C . MET A 1 122 ? 24.459 10.707 -8.425 1.00 88.19 122 MET A C 1
ATOM 901 O O . MET A 1 122 ? 25.323 10.272 -7.666 1.00 88.19 122 MET A O 1
ATOM 905 N N . TYR A 1 123 ? 23.599 9.904 -9.055 1.00 84.38 123 TYR A N 1
ATOM 906 C CA . TYR A 1 123 ? 23.617 8.445 -8.979 1.00 84.38 123 TYR A CA 1
ATOM 907 C C . TYR A 1 123 ? 23.375 7.845 -10.368 1.00 84.38 123 TYR A C 1
ATOM 909 O O . TYR A 1 123 ? 22.545 8.351 -11.125 1.00 84.38 123 TYR A O 1
ATOM 917 N N . SER A 1 124 ? 24.089 6.774 -10.724 1.00 83.00 124 SER A N 1
ATOM 918 C CA . SER A 1 124 ? 23.905 6.118 -12.021 1.00 83.00 124 SER A CA 1
ATOM 919 C C . SER A 1 124 ? 22.558 5.396 -12.082 1.00 83.00 124 SER A C 1
ATOM 921 O O . SER A 1 124 ? 22.118 4.783 -11.111 1.00 83.00 124 SER A O 1
ATOM 923 N N . VAL A 1 125 ? 21.888 5.459 -13.235 1.00 81.62 125 VAL A N 1
ATOM 924 C CA . VAL A 1 125 ? 20.647 4.709 -13.468 1.00 81.62 125 VAL A CA 1
ATOM 925 C C . VAL A 1 125 ? 21.019 3.250 -13.744 1.00 81.62 125 VAL A C 1
ATOM 927 O O . VAL A 1 125 ? 21.700 2.998 -14.736 1.00 81.62 125 VAL A O 1
ATOM 930 N N . PRO A 1 126 ? 20.600 2.282 -12.910 1.00 80.12 126 PRO A N 1
ATOM 931 C CA . PRO A 1 126 ? 20.902 0.878 -13.153 1.00 80.12 126 PRO A CA 1
ATOM 932 C C . PRO A 1 126 ? 20.198 0.366 -14.413 1.00 80.12 126 PRO A C 1
ATOM 934 O O . PRO A 1 126 ? 19.047 0.731 -14.676 1.00 80.12 126 PRO A O 1
ATOM 937 N N . ASP A 1 127 ? 20.828 -0.575 -15.119 1.00 74.56 127 ASP A N 1
ATOM 938 C CA . ASP A 1 127 ? 20.268 -1.210 -16.326 1.00 74.56 127 ASP A CA 1
ATOM 939 C C . ASP A 1 127 ? 18.887 -1.841 -16.090 1.00 74.56 127 ASP A C 1
ATOM 941 O O . ASP A 1 127 ? 18.056 -1.895 -16.996 1.00 74.56 127 ASP A O 1
ATOM 945 N N . ALA A 1 128 ? 18.611 -2.265 -14.851 1.00 69.50 128 ALA A N 1
ATOM 946 C CA . ALA A 1 128 ? 17.313 -2.788 -14.432 1.00 69.50 128 ALA A CA 1
ATOM 947 C C . ALA A 1 128 ? 16.180 -1.745 -14.545 1.00 69.50 128 ALA A C 1
ATOM 949 O O . ALA A 1 128 ? 15.059 -2.085 -14.924 1.00 69.50 128 ALA A O 1
ATOM 950 N N . ILE A 1 129 ? 16.452 -0.470 -14.248 1.00 72.69 129 ILE A N 1
ATOM 951 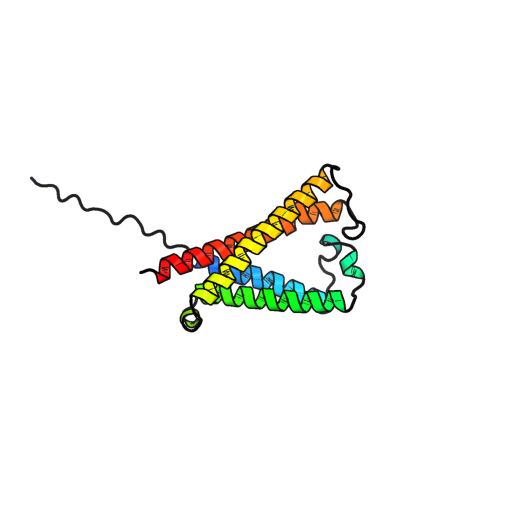C CA . ILE A 1 129 ? 15.490 0.626 -14.458 1.00 72.69 129 ILE A CA 1
ATOM 952 C C . ILE A 1 129 ? 15.428 0.969 -15.954 1.00 72.69 129 ILE A C 1
ATOM 954 O O . ILE A 1 129 ? 14.361 1.270 -16.494 1.00 72.69 129 ILE A O 1
ATOM 958 N N . GLY A 1 130 ? 16.565 0.851 -16.643 1.00 68.81 130 GLY A N 1
ATOM 959 C CA . GLY A 1 130 ? 16.674 0.777 -18.100 1.00 68.81 130 GLY A CA 1
ATOM 960 C C . GLY A 1 130 ? 16.521 2.096 -18.854 1.00 68.81 130 GLY A C 1
ATOM 961 O O . GLY A 1 130 ? 16.950 2.181 -20.000 1.00 68.81 130 GLY A O 1
ATOM 962 N N . SER A 1 131 ? 15.934 3.140 -18.257 1.00 75.75 131 SER A N 1
ATOM 963 C CA . SER A 1 131 ? 15.895 4.476 -18.868 1.00 75.75 131 SER A CA 1
ATOM 964 C C . SER A 1 131 ? 15.646 5.597 -17.860 1.00 75.75 131 SER A C 1
ATOM 966 O O . SER A 1 131 ? 14.952 5.416 -16.858 1.00 75.75 131 SER A O 1
ATOM 968 N N . THR A 1 132 ? 16.116 6.802 -18.189 1.00 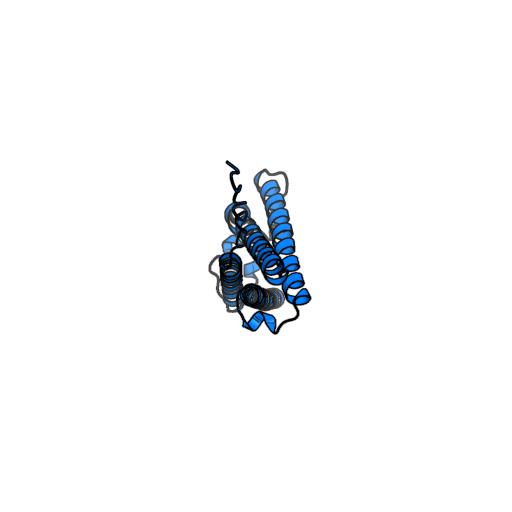79.06 132 THR A N 1
ATOM 969 C CA . THR A 1 132 ? 15.794 8.040 -17.459 1.00 79.06 132 THR A CA 1
ATOM 970 C C . THR A 1 132 ? 14.286 8.311 -17.427 1.00 79.06 132 THR A C 1
ATOM 972 O O . THR A 1 132 ? 13.767 8.847 -16.454 1.00 79.06 132 THR A O 1
ATOM 975 N N . THR A 1 133 ? 13.539 7.894 -18.455 1.00 83.56 133 THR A N 1
ATOM 976 C CA . THR A 1 133 ? 12.073 8.007 -18.479 1.00 83.56 133 THR A CA 1
ATOM 977 C C . THR A 1 133 ? 11.412 7.178 -17.376 1.00 83.56 133 THR A C 1
ATOM 979 O O . THR A 1 133 ? 10.461 7.649 -16.757 1.00 83.56 133 THR A O 1
ATOM 982 N N . ALA A 1 134 ? 11.910 5.971 -17.094 1.00 81.81 134 ALA A N 1
ATOM 983 C CA . ALA A 1 134 ? 11.391 5.146 -16.003 1.00 81.81 134 ALA A CA 1
ATOM 984 C C . ALA A 1 134 ? 11.668 5.782 -14.629 1.00 81.81 134 ALA A C 1
ATOM 986 O O . ALA A 1 134 ? 10.787 5.775 -13.774 1.00 81.81 134 ALA A O 1
ATOM 987 N N . VAL A 1 135 ? 12.831 6.421 -14.444 1.00 84.88 135 VAL A N 1
ATOM 988 C CA . VAL A 1 135 ? 13.145 7.192 -13.222 1.00 84.88 135 VAL A CA 1
ATOM 989 C C . VAL A 1 135 ? 12.105 8.291 -12.981 1.00 84.88 135 VAL A C 1
ATOM 991 O O . VAL A 1 135 ? 11.588 8.420 -11.873 1.00 84.88 135 VAL A O 1
ATOM 994 N N . TRP A 1 136 ? 11.732 9.044 -14.021 1.00 86.25 136 TRP A N 1
ATOM 995 C CA . TRP A 1 136 ? 10.701 10.081 -13.904 1.00 86.25 136 TRP A CA 1
ATOM 996 C C . TRP A 1 136 ? 9.312 9.522 -13.585 1.00 86.25 136 TRP A C 1
ATOM 998 O O . TRP A 1 136 ? 8.576 10.133 -12.812 1.00 86.25 136 TRP A O 1
ATOM 1008 N N . TRP A 1 137 ? 8.952 8.353 -14.124 1.00 88.62 137 TRP A N 1
ATOM 1009 C CA . TRP A 1 137 ? 7.707 7.676 -13.747 1.00 88.62 137 TRP A CA 1
ATOM 1010 C C . TRP A 1 137 ? 7.689 7.262 -12.278 1.00 88.62 137 TRP A C 1
ATOM 1012 O O . TRP A 1 137 ? 6.655 7.400 -11.622 1.00 88.62 137 TRP A O 1
ATOM 1022 N N . HIS A 1 138 ? 8.813 6.781 -11.746 1.00 86.94 138 HIS A N 1
ATOM 1023 C CA . HIS A 1 138 ? 8.913 6.476 -10.321 1.00 86.94 138 HIS A CA 1
ATOM 1024 C C . HIS A 1 138 ? 8.755 7.727 -9.461 1.00 86.94 138 HIS A C 1
ATOM 1026 O O . HIS A 1 138 ? 7.854 7.767 -8.624 1.00 86.94 138 HIS A O 1
ATOM 1032 N N . LEU A 1 139 ? 9.516 8.782 -9.763 1.00 88.00 139 LEU A N 1
ATOM 1033 C CA . LEU A 1 139 ? 9.470 10.052 -9.034 1.00 88.00 139 LEU A CA 1
ATOM 1034 C C . LEU A 1 139 ? 8.089 10.702 -9.003 1.00 88.00 139 LEU A C 1
ATOM 1036 O O . LEU A 1 139 ? 7.643 11.178 -7.961 1.00 88.00 139 LEU A O 1
ATOM 1040 N N . LEU A 1 140 ? 7.439 10.793 -10.164 1.00 89.50 140 LEU A N 1
ATOM 1041 C CA . LEU A 1 140 ? 6.224 11.592 -10.316 1.00 89.50 140 LEU A CA 1
ATOM 1042 C C . LEU A 1 140 ? 4.957 10.805 -9.991 1.00 89.50 140 LEU A C 1
ATOM 1044 O O . LEU A 1 140 ? 3.943 11.410 -9.648 1.00 89.50 140 LEU A O 1
ATOM 1048 N N . PHE A 1 141 ? 4.997 9.477 -10.114 1.00 91.06 141 PHE A N 1
ATOM 1049 C CA . PHE A 1 141 ? 3.813 8.641 -9.966 1.00 91.06 141 PHE A CA 1
ATOM 1050 C C . PHE A 1 141 ? 3.973 7.586 -8.876 1.00 91.06 141 PHE A C 1
ATOM 1052 O O . PHE A 1 141 ? 3.215 7.618 -7.910 1.00 91.06 141 PHE A O 1
ATOM 1059 N N . TRP A 1 142 ? 4.936 6.665 -8.988 1.00 91.00 142 TRP A N 1
ATOM 1060 C CA . TRP A 1 142 ? 4.993 5.512 -8.079 1.00 91.00 142 TRP A CA 1
ATOM 1061 C C . TRP A 1 142 ? 5.342 5.892 -6.639 1.00 91.00 142 TRP A C 1
ATOM 1063 O O . TRP A 1 142 ? 4.613 5.512 -5.721 1.00 91.00 142 TRP A O 1
ATOM 1073 N N . ASP A 1 143 ? 6.411 6.656 -6.428 1.00 91.94 143 ASP A N 1
ATOM 1074 C CA . ASP A 1 143 ? 6.906 6.986 -5.090 1.00 91.94 143 ASP A CA 1
ATOM 1075 C C . ASP A 1 143 ? 5.901 7.824 -4.280 1.00 91.94 143 ASP A C 1
ATOM 1077 O O . ASP A 1 143 ? 5.588 7.440 -3.144 1.00 91.94 143 ASP A O 1
ATOM 1081 N N . PRO A 1 144 ? 5.283 8.887 -4.843 1.00 94.88 144 PRO A N 1
ATOM 1082 C CA . PRO A 1 144 ? 4.216 9.614 -4.161 1.00 94.88 144 PRO A CA 1
ATOM 1083 C C . PRO A 1 144 ? 3.033 8.717 -3.795 1.00 94.88 144 PRO A C 1
ATOM 1085 O O . PRO A 1 144 ? 2.420 8.892 -2.740 1.00 94.88 144 PRO A O 1
ATOM 1088 N N . TRP A 1 145 ? 2.714 7.732 -4.636 1.00 94.12 145 TRP A N 1
ATOM 1089 C CA . TRP A 1 145 ? 1.584 6.842 -4.401 1.00 94.12 145 TRP A CA 1
ATOM 1090 C C . TRP A 1 145 ? 1.853 5.812 -3.302 1.00 94.12 145 TRP A C 1
ATOM 1092 O O . TRP A 1 145 ? 0.938 5.495 -2.535 1.00 94.12 145 TRP A O 1
ATOM 1102 N N . TRP A 1 146 ? 3.096 5.336 -3.173 1.00 95.00 146 TRP A N 1
ATOM 1103 C CA . TRP A 1 146 ? 3.534 4.514 -2.042 1.00 95.00 146 TRP A CA 1
ATOM 1104 C C . TRP A 1 146 ? 3.443 5.282 -0.723 1.00 95.00 146 TRP A C 1
ATOM 1106 O O . TRP A 1 146 ? 2.848 4.785 0.237 1.00 95.00 146 TRP A O 1
ATOM 1116 N N . ILE A 1 147 ? 3.942 6.522 -0.699 1.00 96.44 147 ILE A N 1
ATOM 1117 C CA . ILE A 1 147 ? 3.846 7.402 0.474 1.00 96.44 147 ILE A CA 1
ATOM 1118 C C . ILE A 1 147 ? 2.374 7.674 0.810 1.00 96.44 147 ILE A C 1
ATOM 1120 O O . ILE A 1 147 ? 1.968 7.530 1.964 1.00 96.44 147 ILE A O 1
ATOM 1124 N N . GLY A 1 148 ? 1.554 7.996 -0.195 1.00 96.94 148 GLY A N 1
ATOM 1125 C CA . GLY A 1 148 ? 0.119 8.222 -0.038 1.00 96.94 148 GLY A CA 1
ATOM 1126 C C . GLY A 1 148 ? -0.598 7.021 0.581 1.00 96.94 148 GLY A C 1
ATOM 1127 O O . GLY A 1 148 ? -1.342 7.184 1.548 1.00 96.94 148 GLY A O 1
ATOM 1128 N N . GLY A 1 149 ? -0.314 5.807 0.101 1.00 96.19 149 GLY A N 1
ATOM 1129 C CA . GLY A 1 149 ? -0.809 4.570 0.707 1.00 96.19 149 GLY A CA 1
ATOM 1130 C C . GLY A 1 149 ? -0.422 4.461 2.182 1.00 96.19 149 GLY A C 1
ATOM 1131 O O . GLY A 1 149 ? -1.283 4.257 3.040 1.00 96.19 149 GLY A O 1
ATOM 1132 N N . GLY A 1 150 ? 0.853 4.682 2.502 1.00 96.62 150 GLY A N 1
ATOM 1133 C CA . GLY A 1 150 ? 1.338 4.616 3.877 1.00 96.62 150 GLY A CA 1
ATOM 1134 C C . GLY A 1 150 ? 0.692 5.644 4.820 1.00 96.62 150 GLY A C 1
ATOM 1135 O O . GLY A 1 150 ? 0.329 5.315 5.956 1.00 96.62 150 GLY A O 1
ATOM 1136 N N . VAL A 1 151 ? 0.442 6.863 4.331 1.00 97.25 151 VAL A N 1
ATOM 1137 C CA . VAL A 1 151 ? -0.307 7.901 5.057 1.00 97.25 151 VAL A CA 1
ATOM 1138 C C . VAL A 1 151 ? -1.750 7.459 5.312 1.00 97.25 151 VAL A C 1
ATOM 1140 O O . VAL A 1 151 ? -2.225 7.567 6.444 1.00 97.25 151 VAL A O 1
ATOM 1143 N N . LEU A 1 152 ? -2.439 6.903 4.309 1.00 96.88 152 LEU A N 1
ATOM 1144 C CA . LEU A 1 152 ? -3.813 6.410 4.463 1.00 96.88 152 LEU A CA 1
ATOM 1145 C C . LEU A 1 152 ? -3.912 5.316 5.535 1.00 96.88 152 LEU A C 1
ATOM 1147 O O . LEU A 1 152 ? -4.781 5.390 6.408 1.00 96.88 152 LEU A O 1
ATOM 1151 N N . PHE A 1 153 ? -3.000 4.338 5.514 1.00 97.06 153 PHE A N 1
ATOM 1152 C CA . PHE A 1 153 ? -2.934 3.280 6.528 1.00 97.06 153 PHE A CA 1
ATOM 1153 C C . PHE A 1 153 ? -2.667 3.838 7.933 1.00 97.06 153 PHE A C 1
ATOM 1155 O O . PHE A 1 153 ? -3.327 3.434 8.893 1.00 97.06 153 PHE A O 1
ATOM 1162 N N . SER A 1 154 ? -1.768 4.817 8.050 1.00 96.69 154 SER A N 1
ATOM 1163 C CA . SER A 1 154 ? -1.432 5.463 9.325 1.00 96.69 154 SER A CA 1
ATOM 1164 C C . SER A 1 154 ? -2.610 6.262 9.899 1.00 96.69 154 SER A C 1
ATOM 1166 O O . SER A 1 154 ? -2.932 6.137 11.083 1.00 96.69 154 SER A O 1
ATOM 1168 N N . ILE A 1 155 ? -3.325 7.025 9.061 1.00 95.62 155 ILE A N 1
ATOM 1169 C CA . ILE A 1 155 ? -4.537 7.757 9.468 1.00 95.62 155 ILE A CA 1
ATOM 1170 C C . ILE A 1 155 ? -5.648 6.777 9.864 1.00 95.62 155 ILE A C 1
ATOM 1172 O O . ILE A 1 155 ? -6.326 6.996 10.869 1.00 95.62 155 ILE A O 1
ATOM 1176 N N . ALA A 1 156 ? -5.829 5.682 9.118 1.00 94.75 156 ALA A N 1
ATOM 1177 C CA . ALA A 1 156 ? -6.816 4.656 9.449 1.00 94.75 156 ALA A CA 1
ATOM 1178 C C . ALA A 1 156 ? -6.515 3.994 10.806 1.00 94.75 156 ALA A C 1
ATOM 1180 O O . ALA A 1 156 ? -7.422 3.844 11.633 1.00 94.75 156 ALA A O 1
ATOM 1181 N N . ALA A 1 157 ? -5.246 3.659 11.068 1.00 94.88 157 ALA A N 1
ATOM 1182 C CA . ALA A 1 157 ? -4.796 3.104 12.341 1.00 94.88 157 ALA A CA 1
ATOM 1183 C C . ALA A 1 157 ? -5.032 4.089 13.497 1.00 94.88 157 ALA A C 1
ATOM 1185 O O . ALA A 1 157 ? -5.646 3.728 14.505 1.00 94.88 157 ALA A O 1
ATOM 1186 N N . TRP A 1 158 ? -4.637 5.353 13.324 1.00 93.81 158 TRP A N 1
ATOM 1187 C CA . TRP A 1 158 ? -4.892 6.428 14.287 1.00 93.81 158 TRP A CA 1
ATOM 1188 C C . TRP A 1 158 ? -6.392 6.649 14.546 1.00 93.81 158 TRP A C 1
ATOM 1190 O O . TRP A 1 158 ? -6.847 6.851 15.675 1.00 93.81 158 TRP A O 1
ATOM 1200 N N . GLY A 1 159 ? -7.213 6.556 13.503 1.00 91.31 159 GLY A N 1
ATOM 1201 C CA . GLY A 1 159 ? -8.657 6.680 13.649 1.00 91.31 159 GLY A CA 1
ATOM 1202 C C . GLY A 1 159 ? -9.296 5.509 14.368 1.00 91.31 159 GLY A C 1
ATOM 1203 O O . GLY A 1 159 ? -10.306 5.669 15.050 1.00 91.31 159 GLY A O 1
ATOM 1204 N N . TYR A 1 160 ? -8.723 4.319 14.246 1.00 90.75 160 TYR A N 1
ATOM 1205 C CA . TYR A 1 160 ? -9.172 3.162 15.004 1.00 90.75 160 TYR A CA 1
ATOM 1206 C C . TYR A 1 160 ? -8.760 3.239 16.481 1.00 90.75 160 TYR A C 1
ATOM 1208 O O . TYR A 1 160 ? -9.569 2.914 17.354 1.00 90.75 160 TYR A O 1
ATOM 1216 N N . THR A 1 161 ? -7.551 3.723 16.798 1.00 89.69 161 THR A N 1
ATOM 1217 C CA . THR A 1 161 ? -7.105 3.865 18.197 1.00 89.69 161 THR A CA 1
ATOM 1218 C C . THR A 1 161 ? -7.956 4.858 18.977 1.00 89.69 161 THR A C 1
ATOM 1220 O O . THR A 1 161 ? -8.316 4.569 20.115 1.00 89.69 161 THR A O 1
ATOM 1223 N N . THR A 1 162 ? -8.309 5.990 18.367 1.00 86.62 162 THR A N 1
ATOM 1224 C CA . THR A 1 162 ? -9.130 7.044 18.989 1.00 86.62 162 THR A CA 1
ATOM 1225 C C . THR A 1 162 ? -10.583 6.618 19.200 1.00 86.62 162 THR A C 1
ATOM 1227 O O . THR A 1 162 ? -11.182 6.982 20.209 1.00 86.62 162 THR A O 1
ATOM 1230 N N . ARG A 1 163 ? -11.144 5.801 18.297 1.00 84.62 163 ARG A N 1
ATOM 1231 C CA . ARG A 1 163 ? -12.512 5.261 18.420 1.00 84.62 163 ARG A CA 1
ATOM 1232 C C . ARG A 1 163 ? -12.650 4.138 19.446 1.00 84.62 163 ARG A C 1
ATOM 1234 O O . ARG A 1 163 ? -13.725 3.984 20.001 1.00 84.62 163 ARG A O 1
ATOM 1241 N N . THR A 1 164 ? -11.589 3.366 19.680 1.00 79.50 164 THR A N 1
ATOM 1242 C CA . THR A 1 164 ? -11.605 2.197 20.585 1.00 79.50 164 THR A CA 1
ATOM 1243 C C . THR A 1 164 ? -11.096 2.492 21.998 1.00 79.50 164 THR A C 1
ATOM 1245 O O . THR A 1 164 ? -11.044 1.586 22.821 1.00 79.50 164 THR A O 1
ATOM 1248 N N . ARG A 1 165 ? -10.661 3.729 22.274 1.00 68.19 165 ARG A N 1
ATOM 1249 C CA . ARG A 1 165 ? -10.187 4.175 23.598 1.00 68.19 165 ARG A CA 1
ATOM 1250 C C . ARG A 1 165 ? -11.283 4.786 24.486 1.00 68.19 165 ARG A C 1
ATOM 1252 O O . ARG A 1 165 ? -10.983 5.066 25.641 1.00 68.19 165 ARG A O 1
ATOM 1259 N N . ASN A 1 166 ? -12.483 5.016 23.950 1.00 46.84 166 ASN A N 1
ATOM 1260 C CA . ASN A 1 166 ? -13.666 5.468 24.696 1.00 46.84 166 ASN A CA 1
ATOM 1261 C C . ASN A 1 166 ? -14.604 4.289 24.932 1.00 46.84 166 ASN A C 1
ATOM 1263 O O . ASN A 1 166 ? -15.340 4.350 25.936 1.00 46.84 166 ASN A O 1
#

Secondary structure (DSSP, 8-state):
-------PPP------THHHHHHHHHHHHHHHHHHHHHTT--TTGGGT-SGGGS--HHHHHHHHHHHHHHHHHHHHHHHTTSGGGGGS-HHHHHHHHHHHHHHHHHHHHHHHHHHHHHHTTSSPPPTTT-SHHHHHHIIIIIHHHHHHHHHHHHHHHHHHHHHS--

Foldseek 3Di:
DDDPPPPDPDPPPLLDLVLLVVLLVLLLVLLVVLVCLLVPHDPCVLLQFPLSVVNPPVSSVVSNVSSVLSNVSSVLSVLLNDPCVVVPDLVVSLVSLLCQLVVLLVVLVVLLVVLVCCLVVVDPDDCRCPDNSSSVSSNPPVSVSSNVSSVSSVSSSVSSVSVVVD

InterPro domains:
  IPR025058 Protein of unknown function DUF3995 [PF13160] (28-153)